Protein AF-A0A0E9MPQ6-F1 (afdb_monomer)

Organism: NCBI:txid1219043

Sequence (67 aa):
MNSREEAPTEVHALSMDVAAAEMLRYGITRVPADIFHYREYRYARLADALAQAKRDAKGAGAPAEPK

Solvent-accessible surface area (backbone atoms only — not comparable to full-atom values): 4518 Å² total; per-residue (Å²): 134,91,81,85,82,80,81,87,82,72,78,65,61,76,54,47,59,58,51,51,54,50,26,61,74,71,69,54,78,90,73,94,74,71,72,39,73,51,92,95,45,79,25,80,41,68,68,58,39,50,50,49,53,51,48,51,59,61,58,75,68,5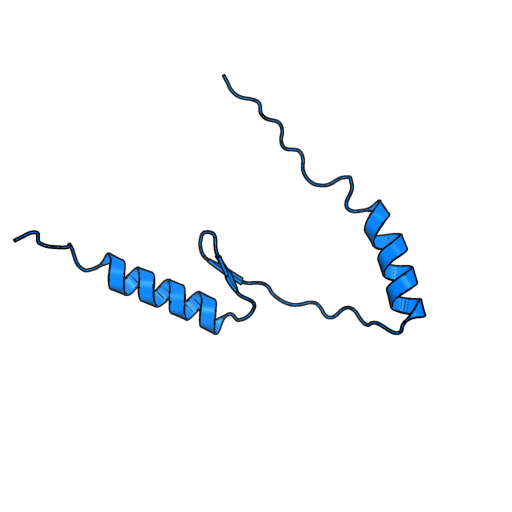7,82,82,77,84,129

Secondary structure (DSSP, 8-state):
---------STTTHHHHHHHHHHHHTTPPPPP---EEETTEEESSHHHHHHHHHHHHHHTTS-----

Radius of gyration: 20.55 Å; Cα contacts (8 Å, |Δi|>4): 26; chains: 1; bounding box: 38×35×60 Å

Foldseek 3Di:
DDDPPPPPDDVPPVVVVVVVVVCVVVVNDDDDQDWDDDPPDIDSDPVVSVVVVVVCVVVVPDPPDDD

pLDDT: mean 73.88, std 16.3, range [39.47, 92.69]

Mean predicted aligned error: 13.73 Å

Nearest PDB structures (foldseek):
  4m9e-assembly1_A  TM=3.259E-01  e=9.864E+00  Mus musculus

Structure (mmCIF, N/CA/C/O backbone):
data_AF-A0A0E9MPQ6-F1
#
_entry.id   AF-A0A0E9MPQ6-F1
#
loop_
_atom_site.group_PDB
_atom_site.id
_atom_site.type_symbol
_atom_site.label_atom_id
_atom_site.label_alt_id
_atom_site.label_comp_id
_atom_site.label_asym_id
_atom_site.label_entity_id
_atom_site.label_seq_id
_atom_site.pdbx_PDB_ins_code
_atom_site.Cartn_x
_atom_site.Cartn_y
_atom_site.Cartn_z
_atom_site.occupancy
_atom_site.B_iso_or_equiv
_atom_site.auth_seq_id
_atom_site.auth_comp_id
_atom_site.auth_asym_id
_atom_site.auth_atom_id
_atom_site.pdbx_PDB_model_num
ATOM 1 N N . MET A 1 1 ? -21.370 31.235 -0.087 1.00 39.47 1 MET A N 1
ATOM 2 C CA . MET A 1 1 ? -21.885 30.019 -0.746 1.00 39.47 1 MET A CA 1
ATOM 3 C C . MET A 1 1 ? -20.758 29.402 -1.562 1.00 39.47 1 MET A C 1
ATOM 5 O O . MET A 1 1 ? -19.997 30.151 -2.157 1.00 39.47 1 MET A O 1
ATOM 9 N N . ASN A 1 2 ? -20.618 28.079 -1.474 1.00 50.72 2 ASN A N 1
ATOM 10 C CA . ASN A 1 2 ? -19.553 27.237 -2.034 1.00 50.72 2 ASN A CA 1
ATOM 11 C C . ASN A 1 2 ? -19.214 27.503 -3.508 1.00 50.72 2 ASN A C 1
ATOM 13 O O . ASN A 1 2 ? -20.125 27.767 -4.282 1.00 50.72 2 ASN A O 1
ATOM 17 N N . SER A 1 3 ? -17.929 27.340 -3.854 1.00 49.44 3 SER A N 1
ATOM 18 C CA . SER A 1 3 ? -17.439 26.510 -4.976 1.00 49.44 3 SER A CA 1
ATOM 19 C C . SER A 1 3 ? -15.925 26.688 -5.125 1.00 49.44 3 SER A C 1
ATOM 21 O O . SER A 1 3 ? -15.443 27.460 -5.947 1.00 49.44 3 SER A O 1
ATOM 23 N N . ARG A 1 4 ? -15.149 25.990 -4.288 1.00 57.56 4 ARG A N 1
ATOM 24 C CA . ARG A 1 4 ? -13.742 25.714 -4.590 1.00 57.56 4 ARG A CA 1
ATOM 25 C C . ARG A 1 4 ? -13.744 24.414 -5.385 1.00 57.56 4 ARG A C 1
ATOM 27 O O . ARG A 1 4 ? -13.709 23.337 -4.803 1.00 57.56 4 ARG A O 1
ATOM 34 N N . GLU A 1 5 ? -13.922 24.536 -6.697 1.00 55.84 5 GLU A N 1
ATOM 35 C CA . GLU A 1 5 ? -13.716 23.444 -7.650 1.00 55.84 5 GLU A CA 1
ATOM 36 C C . GLU A 1 5 ? -12.236 23.046 -7.608 1.00 55.84 5 GLU A C 1
ATOM 38 O O . GLU A 1 5 ? -11.402 23.548 -8.355 1.00 55.84 5 GLU A O 1
ATOM 43 N N . GLU A 1 6 ? -11.883 22.168 -6.672 1.00 53.22 6 GLU A N 1
ATOM 44 C CA . GLU A 1 6 ? -10.674 21.364 -6.782 1.00 53.22 6 GLU A CA 1
ATOM 45 C C . GLU A 1 6 ? -11.015 20.221 -7.733 1.00 53.22 6 GLU A C 1
ATOM 47 O O . GLU A 1 6 ? -11.594 19.220 -7.326 1.00 53.22 6 GLU A O 1
ATOM 52 N N . ALA A 1 7 ? -10.720 20.408 -9.018 1.00 53.75 7 ALA A N 1
ATOM 53 C CA . ALA A 1 7 ? -10.686 19.339 -10.005 1.00 53.75 7 ALA A CA 1
ATOM 54 C C . ALA A 1 7 ? -9.263 18.760 -10.017 1.00 53.75 7 ALA A C 1
ATOM 56 O O . ALA A 1 7 ? -8.358 19.417 -10.537 1.00 53.75 7 ALA A O 1
ATOM 57 N N . PRO A 1 8 ? -8.992 17.569 -9.453 1.00 61.62 8 PRO A N 1
ATOM 58 C CA . PRO A 1 8 ? -7.645 17.040 -9.434 1.00 61.62 8 PRO A CA 1
ATOM 59 C C . PRO A 1 8 ? -7.626 15.742 -10.230 1.00 61.62 8 PRO A C 1
ATOM 61 O O . PRO A 1 8 ? -7.774 14.700 -9.610 1.00 61.62 8 PRO A O 1
ATOM 64 N N . THR A 1 9 ? -7.504 15.765 -11.566 1.00 54.44 9 THR A N 1
ATOM 65 C CA . THR A 1 9 ? -7.003 14.617 -12.378 1.00 54.44 9 THR A CA 1
ATOM 66 C C . THR A 1 9 ? -7.098 14.852 -13.894 1.00 54.44 9 THR A C 1
ATOM 68 O O . THR A 1 9 ? -7.734 14.090 -14.604 1.00 54.44 9 THR A O 1
ATOM 71 N N . GLU A 1 10 ? -6.418 15.857 -14.449 1.00 46.72 10 GLU A N 1
ATOM 72 C CA . GLU A 1 10 ? -6.192 15.865 -15.917 1.00 46.72 10 GLU A CA 1
ATOM 73 C C . GLU A 1 10 ? -4.706 15.947 -16.296 1.00 46.72 10 GLU A C 1
ATOM 75 O O . GLU A 1 10 ? -4.271 15.378 -17.292 1.00 46.72 10 GLU A O 1
ATOM 80 N N . VAL A 1 11 ? -3.861 16.486 -15.413 1.00 50.56 11 VAL A N 1
ATOM 81 C CA . VAL A 1 11 ? -2.401 16.558 -15.627 1.00 50.56 11 VAL A CA 1
ATOM 82 C C . VAL A 1 11 ? -1.649 15.234 -15.398 1.00 50.56 11 VAL A C 1
ATOM 84 O O . VAL A 1 11 ? -0.457 15.143 -15.688 1.00 50.56 11 VAL A O 1
ATOM 87 N N . HIS A 1 12 ? -2.318 14.202 -14.874 1.00 52.72 12 HIS A N 1
ATOM 88 C CA . HIS A 1 12 ? -1.689 12.920 -14.514 1.00 52.72 12 HIS A CA 1
ATOM 89 C C . HIS A 1 12 ? -1.636 11.896 -15.661 1.00 52.72 12 HIS A C 1
ATOM 91 O O . HIS A 1 12 ? -0.924 10.902 -15.550 1.00 52.72 12 HIS A O 1
ATOM 97 N N . ALA A 1 13 ? -2.392 12.109 -16.743 1.00 48.88 13 ALA A N 1
ATOM 98 C CA . ALA A 1 13 ? -2.485 11.146 -17.841 1.00 48.88 13 ALA A CA 1
ATOM 99 C C . ALA A 1 13 ? -1.306 11.271 -18.823 1.00 48.88 13 ALA A C 1
ATOM 101 O O . ALA A 1 13 ? -0.652 10.278 -19.106 1.00 48.88 13 ALA A O 1
ATOM 102 N N . LEU A 1 14 ? -0.956 12.492 -19.249 1.00 51.59 14 LEU A N 1
ATOM 103 C CA . LEU A 1 14 ? 0.156 12.749 -20.187 1.00 51.59 14 LEU A CA 1
ATOM 104 C C . LEU A 1 14 ? 1.550 12.505 -19.575 1.00 51.59 14 LEU A C 1
ATOM 106 O O . LEU A 1 14 ? 2.534 12.315 -20.284 1.00 51.59 14 LEU A O 1
ATOM 110 N N . SER A 1 15 ? 1.646 12.526 -18.244 1.00 54.56 15 SER A N 1
ATOM 111 C CA . SER A 1 15 ? 2.882 12.280 -17.491 1.00 54.56 15 SER A CA 1
ATOM 112 C C . SER A 1 15 ? 3.152 10.788 -17.247 1.00 54.56 15 SER A C 1
ATOM 114 O O . SER A 1 15 ? 4.295 10.415 -16.979 1.00 54.56 15 SER A O 1
ATOM 116 N N . MET A 1 16 ? 2.144 9.919 -17.399 1.00 58.25 16 MET A N 1
ATOM 117 C CA . MET A 1 16 ? 2.325 8.463 -17.325 1.00 58.25 16 MET A CA 1
ATOM 118 C C . MET A 1 16 ? 3.101 7.914 -18.532 1.00 58.25 16 MET A C 1
ATOM 120 O O . MET A 1 16 ? 3.895 6.990 -18.357 1.00 58.25 16 MET A O 1
ATOM 124 N N . ASP A 1 17 ? 2.934 8.499 -19.723 1.00 64.56 17 ASP A N 1
ATOM 125 C CA . ASP A 1 17 ? 3.575 8.022 -20.957 1.00 64.56 17 ASP A CA 1
ATOM 126 C C . ASP A 1 17 ? 5.098 8.237 -20.963 1.00 64.56 17 ASP A C 1
ATOM 128 O O . ASP A 1 17 ? 5.859 7.348 -21.353 1.00 64.56 17 ASP A O 1
ATOM 132 N N . VAL A 1 18 ? 5.567 9.388 -20.463 1.00 74.12 18 VAL A N 1
ATOM 133 C CA . VAL A 1 18 ? 7.008 9.672 -20.329 1.00 74.12 18 VAL A CA 1
ATOM 134 C C . VAL A 1 18 ? 7.633 8.761 -19.272 1.00 74.12 18 VAL A C 1
ATOM 136 O O . VAL A 1 18 ? 8.656 8.127 -19.528 1.00 74.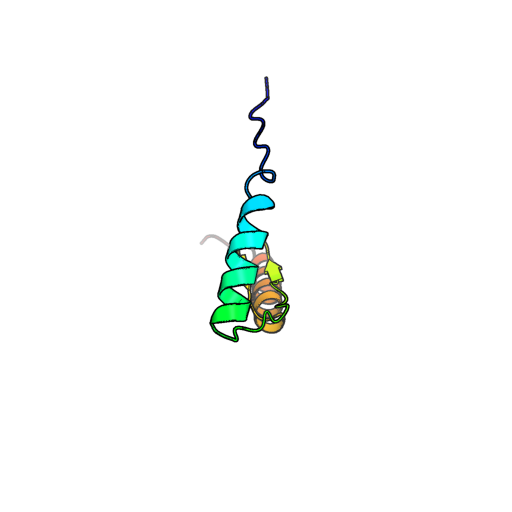12 18 VAL A O 1
ATOM 139 N N . ALA A 1 19 ? 6.974 8.620 -18.119 1.00 78.06 19 ALA A N 1
ATOM 140 C CA . ALA A 1 19 ? 7.448 7.759 -17.043 1.00 78.06 19 ALA A CA 1
ATOM 141 C C . ALA A 1 19 ? 7.541 6.287 -17.483 1.00 78.06 19 ALA A C 1
ATOM 143 O O . ALA A 1 19 ? 8.516 5.612 -17.162 1.00 78.06 19 ALA A O 1
ATOM 144 N N . ALA A 1 20 ? 6.578 5.785 -18.264 1.00 78.44 20 ALA A N 1
ATOM 145 C CA . ALA A 1 20 ? 6.604 4.418 -18.784 1.00 78.44 20 ALA A CA 1
ATOM 146 C C . ALA A 1 20 ? 7.783 4.169 -19.745 1.00 78.44 20 ALA A C 1
ATOM 148 O O . ALA A 1 20 ? 8.433 3.122 -19.666 1.00 78.44 20 ALA A O 1
ATOM 149 N N . ALA A 1 21 ? 8.099 5.131 -20.619 1.00 83.62 21 ALA A N 1
ATOM 150 C CA . ALA A 1 21 ? 9.241 5.040 -21.529 1.00 83.62 21 ALA A CA 1
ATOM 151 C C . ALA A 1 21 ? 10.584 5.022 -20.775 1.00 83.62 21 ALA A C 1
ATOM 153 O O . ALA A 1 21 ? 11.486 4.251 -21.116 1.00 83.62 21 ALA A O 1
ATOM 154 N N . GLU A 1 22 ? 10.712 5.824 -19.716 1.00 85.50 22 GLU A N 1
ATOM 155 C CA . GLU A 1 22 ? 11.889 5.814 -18.845 1.00 85.50 22 GLU A CA 1
ATOM 156 C C . GLU A 1 22 ? 12.002 4.508 -18.054 1.00 85.50 22 GLU A C 1
ATOM 158 O O . GLU A 1 22 ? 13.082 3.919 -17.985 1.00 85.50 22 GLU A O 1
ATOM 163 N N . MET A 1 23 ? 10.888 3.998 -17.525 1.00 85.31 23 MET A N 1
ATOM 164 C CA . MET A 1 23 ? 10.857 2.711 -16.837 1.00 85.31 23 MET A CA 1
ATOM 165 C C . MET A 1 23 ? 11.355 1.574 -17.734 1.00 85.31 23 MET A C 1
ATOM 167 O O . MET A 1 23 ? 12.200 0.793 -17.305 1.00 85.31 23 MET A O 1
ATOM 17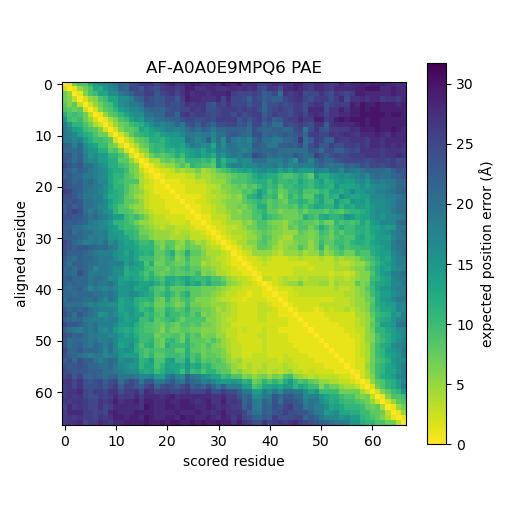1 N N . LEU A 1 24 ? 10.921 1.522 -18.998 1.00 86.62 24 LEU A N 1
ATOM 172 C CA . LEU A 1 24 ? 11.408 0.532 -19.961 1.00 86.62 24 LEU A CA 1
ATOM 173 C C . LEU A 1 24 ? 12.906 0.704 -20.256 1.00 86.62 24 LEU A C 1
ATOM 175 O O . LEU A 1 24 ? 13.643 -0.281 -20.283 1.00 86.62 24 LEU A O 1
ATOM 179 N N . ARG A 1 25 ? 13.372 1.948 -20.430 1.00 90.81 25 ARG A N 1
ATOM 180 C CA . ARG A 1 25 ? 14.782 2.264 -20.710 1.00 90.81 25 ARG A CA 1
ATOM 181 C C . ARG A 1 25 ? 15.723 1.807 -19.595 1.00 90.81 25 ARG A C 1
A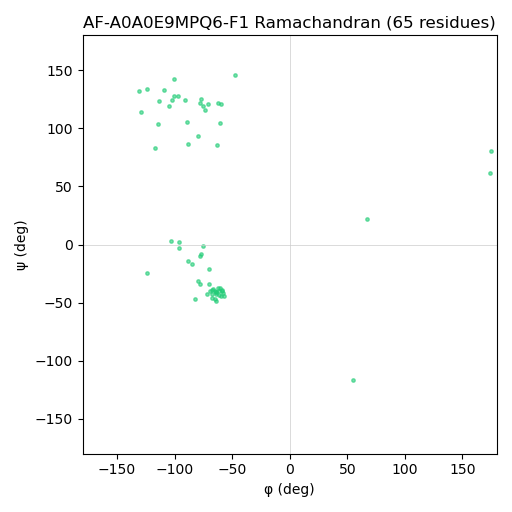TOM 183 O O . ARG A 1 25 ? 16.830 1.358 -19.881 1.00 90.81 25 ARG A O 1
ATOM 190 N N . TYR A 1 26 ? 15.290 1.928 -18.344 1.00 90.81 26 TYR A N 1
ATOM 191 C CA . TYR A 1 26 ? 16.070 1.543 -17.167 1.00 90.81 26 TYR A CA 1
ATOM 192 C C . TYR A 1 26 ? 15.740 0.133 -16.647 1.00 90.81 26 TYR A C 1
ATOM 194 O O . TYR A 1 26 ? 16.296 -0.283 -15.634 1.00 90.81 26 TYR A O 1
ATOM 202 N N . GLY A 1 27 ? 14.847 -0.613 -17.312 1.00 89.25 27 GLY A N 1
ATOM 203 C CA . GLY A 1 27 ? 14.423 -1.949 -16.875 1.00 89.25 27 GLY A CA 1
ATOM 204 C C . GLY A 1 27 ? 13.610 -1.955 -15.571 1.00 89.25 27 GLY A C 1
ATOM 205 O O . GLY A 1 27 ? 13.550 -2.968 -14.875 1.00 89.25 27 GLY A O 1
ATOM 206 N N . ILE A 1 28 ? 12.993 -0.830 -15.212 1.00 88.00 28 ILE A N 1
ATOM 207 C CA . ILE A 1 28 ? 12.179 -0.677 -14.006 1.00 88.00 28 ILE A CA 1
ATOM 208 C C . ILE A 1 28 ? 10.812 -1.315 -14.254 1.00 88.00 28 ILE A C 1
ATOM 210 O O . ILE A 1 28 ? 10.065 -0.913 -15.144 1.00 88.00 28 ILE A O 1
ATOM 214 N N . THR A 1 29 ? 10.450 -2.287 -13.420 1.00 87.31 29 THR A N 1
ATOM 215 C CA . THR A 1 29 ? 9.129 -2.925 -13.464 1.00 87.31 29 THR A CA 1
ATOM 216 C C . THR A 1 29 ? 8.206 -2.285 -12.433 1.00 87.31 29 THR A C 1
ATOM 218 O O . THR A 1 29 ? 8.549 -2.198 -11.254 1.00 87.31 29 THR A O 1
ATOM 221 N N . ARG A 1 30 ? 7.014 -1.847 -12.859 1.00 79.88 30 ARG A N 1
ATOM 222 C CA . ARG A 1 30 ? 5.983 -1.365 -11.932 1.00 79.88 30 ARG A CA 1
ATOM 223 C C . ARG A 1 30 ? 5.339 -2.559 -11.242 1.00 79.88 30 ARG A C 1
ATOM 225 O O . ARG A 1 30 ? 4.707 -3.376 -11.904 1.00 79.88 30 ARG A O 1
ATOM 232 N N . VAL A 1 31 ? 5.437 -2.620 -9.920 1.00 83.94 31 VAL A N 1
ATOM 233 C CA . VAL A 1 31 ? 4.674 -3.579 -9.116 1.00 83.94 31 VAL A CA 1
ATOM 234 C C . VAL A 1 31 ? 3.494 -2.835 -8.485 1.00 83.94 31 VAL A C 1
ATOM 236 O O . VAL A 1 31 ? 3.721 -1.805 -7.843 1.00 83.94 31 VAL A O 1
ATOM 239 N N . PRO A 1 32 ? 2.239 -3.283 -8.683 1.00 77.00 32 PRO A N 1
ATOM 240 C CA . PRO A 1 32 ? 1.106 -2.716 -7.965 1.00 77.00 32 PRO A CA 1
ATOM 241 C C . PRO A 1 32 ? 1.300 -2.955 -6.463 1.00 77.00 32 PRO A C 1
ATOM 243 O O . PRO A 1 32 ? 1.471 -4.090 -6.027 1.00 77.00 32 PRO A O 1
ATOM 246 N N . ALA A 1 33 ? 1.323 -1.871 -5.690 1.00 82.31 33 ALA A N 1
ATOM 247 C CA . ALA A 1 33 ? 1.423 -1.911 -4.238 1.00 82.31 33 ALA A CA 1
ATOM 248 C C . ALA A 1 33 ? 0.118 -1.388 -3.635 1.00 82.31 33 ALA A C 1
ATOM 250 O O . ALA A 1 33 ? -0.291 -0.260 -3.921 1.00 82.31 33 ALA A O 1
ATOM 251 N N . ASP A 1 34 ? -0.519 -2.204 -2.800 1.00 84.62 34 ASP A N 1
ATOM 252 C CA . ASP A 1 34 ? -1.702 -1.80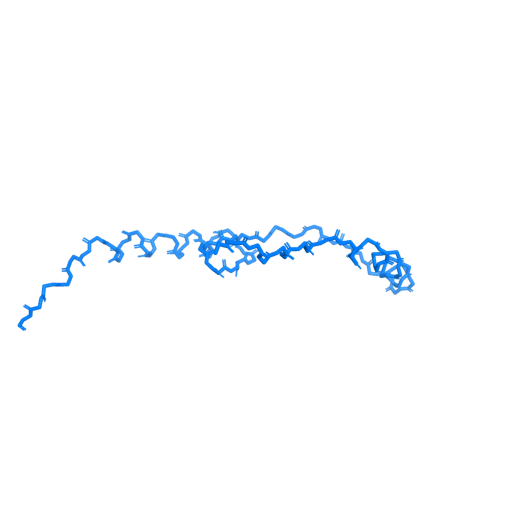1 -2.050 1.00 84.62 34 ASP A CA 1
ATOM 253 C C . ASP A 1 34 ? -1.312 -0.811 -0.946 1.00 84.62 34 ASP A C 1
ATOM 255 O O . ASP A 1 34 ? -0.510 -1.116 -0.060 1.00 84.62 34 ASP A O 1
ATOM 259 N N . ILE A 1 35 ? -1.891 0.391 -0.994 1.00 87.94 35 ILE A N 1
ATOM 260 C CA . ILE A 1 35 ? -1.745 1.405 0.053 1.00 87.94 35 ILE A CA 1
ATOM 261 C C . ILE A 1 35 ? -3.042 1.454 0.857 1.00 87.94 35 ILE A C 1
ATOM 263 O O . ILE A 1 35 ? -4.109 1.768 0.333 1.00 87.94 35 ILE A O 1
ATOM 267 N N . PHE A 1 36 ? -2.944 1.173 2.153 1.00 87.56 36 PHE A N 1
ATOM 268 C CA . PHE A 1 36 ? -4.065 1.166 3.085 1.00 87.56 36 PHE A CA 1
ATOM 269 C C . PHE A 1 36 ? -4.219 2.547 3.719 1.00 87.56 36 PHE A C 1
ATOM 271 O O . PHE A 1 36 ? -3.285 3.068 4.326 1.00 87.56 36 PHE A O 1
ATOM 278 N N . HIS A 1 37 ? -5.401 3.145 3.604 1.00 89.44 37 HIS A N 1
ATOM 279 C CA . HIS A 1 37 ? -5.709 4.430 4.229 1.00 89.44 37 HIS A CA 1
ATOM 280 C C . HIS A 1 37 ? -6.509 4.201 5.514 1.00 89.44 37 HIS A C 1
ATOM 282 O O . HIS A 1 37 ? -7.533 3.520 5.492 1.00 89.44 37 HIS A O 1
ATOM 288 N N . TYR A 1 38 ? -6.070 4.781 6.629 1.00 87.12 38 TYR A N 1
ATOM 289 C CA . TYR A 1 38 ? -6.848 4.840 7.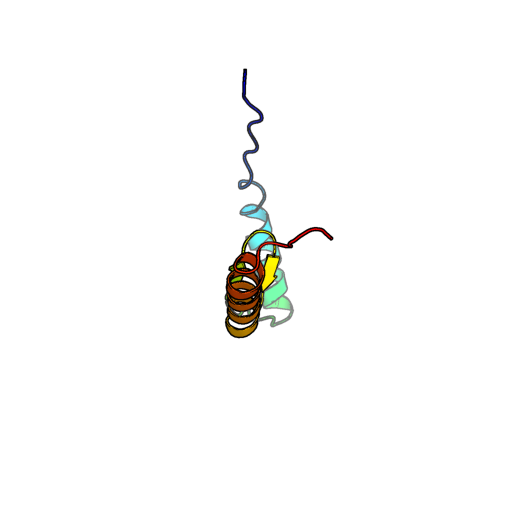865 1.00 87.12 38 TYR A CA 1
ATOM 290 C C . TYR A 1 38 ? -6.882 6.286 8.366 1.00 87.12 38 TYR A C 1
ATOM 292 O O . TYR A 1 38 ? -5.853 6.850 8.736 1.00 87.12 38 TYR A O 1
ATOM 300 N N . ARG A 1 39 ? -8.079 6.891 8.354 1.00 84.50 39 ARG A N 1
ATOM 301 C CA . ARG A 1 39 ? -8.299 8.333 8.573 1.00 84.50 39 ARG A CA 1
ATOM 302 C C . ARG A 1 39 ? -7.462 9.172 7.603 1.00 84.50 39 ARG A C 1
ATOM 304 O O . ARG A 1 39 ? -7.662 9.060 6.400 1.00 84.50 39 ARG A O 1
ATOM 311 N N . GLU A 1 40 ? -6.528 9.965 8.113 1.00 86.88 40 GLU A N 1
ATOM 312 C CA . GLU A 1 40 ? -5.618 10.821 7.343 1.00 86.88 40 GLU A CA 1
ATOM 313 C C . GLU A 1 40 ? -4.255 10.150 7.094 1.00 86.88 40 GLU A C 1
ATOM 315 O O . GLU A 1 40 ? -3.403 10.702 6.400 1.00 86.88 40 GLU A O 1
ATOM 320 N N . TYR A 1 41 ? -4.042 8.945 7.634 1.00 84.56 41 TYR A N 1
ATOM 321 C CA . TYR A 1 41 ? -2.768 8.236 7.568 1.00 84.56 41 TYR A CA 1
ATOM 322 C C . TYR A 1 41 ? -2.763 7.155 6.485 1.00 84.56 41 TYR A C 1
ATOM 324 O O . TYR A 1 41 ? -3.741 6.433 6.276 1.00 84.56 41 TYR A O 1
ATOM 332 N N . ARG A 1 42 ? -1.609 7.016 5.826 1.00 87.75 42 ARG A N 1
ATOM 333 C CA . ARG A 1 42 ? -1.335 6.013 4.792 1.00 87.75 42 ARG A CA 1
ATOM 334 C C . ARG A 1 42 ? -0.371 4.966 5.318 1.00 87.75 42 ARG A C 1
ATOM 336 O O . ARG A 1 42 ? 0.677 5.301 5.863 1.00 87.75 42 ARG A O 1
ATOM 343 N N . TYR A 1 43 ? -0.705 3.706 5.089 1.00 88.69 43 TYR A N 1
ATOM 344 C CA . TYR A 1 43 ? 0.074 2.550 5.497 1.00 88.69 43 TYR A CA 1
ATOM 345 C C . TYR A 1 43 ? 0.389 1.690 4.279 1.00 88.69 43 TYR A C 1
ATOM 347 O O . TYR A 1 43 ? -0.489 1.371 3.484 1.00 88.69 43 TYR A O 1
ATOM 355 N N . ALA A 1 44 ? 1.642 1.262 4.160 1.00 88.69 44 ALA A N 1
ATOM 356 C CA . ALA A 1 44 ? 2.053 0.292 3.143 1.00 88.69 44 ALA A CA 1
ATOM 357 C C . ALA A 1 44 ? 1.676 -1.154 3.520 1.00 88.69 44 ALA A C 1
ATOM 359 O O . ALA A 1 44 ? 1.832 -2.072 2.721 1.00 88.69 44 ALA A O 1
ATOM 360 N N . ARG A 1 45 ? 1.229 -1.382 4.763 1.00 89.62 45 ARG A N 1
ATOM 361 C CA . ARG A 1 45 ? 0.904 -2.706 5.299 1.00 89.62 45 ARG A CA 1
ATOM 362 C C . ARG A 1 45 ? -0.459 -2.688 5.969 1.00 89.62 45 ARG A C 1
ATOM 364 O O . ARG A 1 45 ? -0.719 -1.855 6.838 1.00 89.62 45 ARG A O 1
ATOM 371 N N . LEU A 1 46 ? -1.287 -3.678 5.640 1.00 87.31 46 LEU A N 1
ATOM 372 C CA . LEU A 1 46 ? -2.600 -3.864 6.259 1.00 87.31 46 LEU A CA 1
ATOM 373 C C . LEU A 1 46 ? -2.494 -4.039 7.780 1.00 87.31 46 LEU A C 1
ATOM 375 O O . LEU A 1 46 ? -3.309 -3.501 8.522 1.00 87.31 46 LEU A O 1
ATOM 379 N N . ALA A 1 47 ? -1.474 -4.762 8.252 1.00 90.88 47 ALA A N 1
ATOM 380 C CA . ALA A 1 47 ? -1.255 -5.000 9.678 1.00 90.88 47 ALA A CA 1
ATOM 381 C C . ALA A 1 47 ? -1.087 -3.694 10.471 1.00 90.88 47 ALA A C 1
ATOM 383 O O . ALA A 1 47 ? -1.657 -3.567 11.553 1.00 90.88 47 ALA A O 1
ATOM 384 N N . ASP A 1 48 ? -0.375 -2.714 9.910 1.00 88.94 48 ASP A N 1
ATOM 385 C CA . ASP A 1 48 ? -0.130 -1.426 10.563 1.00 88.94 48 ASP A CA 1
ATOM 386 C C . ASP A 1 48 ? -1.407 -0.576 10.596 1.00 88.94 48 ASP A C 1
ATOM 388 O O . ASP A 1 48 ? -1.759 -0.027 11.644 1.00 88.94 48 ASP A O 1
ATOM 392 N N . ALA A 1 49 ? -2.158 -0.550 9.488 1.00 90.56 49 ALA A N 1
ATOM 393 C CA . ALA A 1 49 ? -3.463 0.110 9.428 1.00 90.56 49 ALA A CA 1
ATOM 394 C C . ALA A 1 49 ? -4.450 -0.494 10.444 1.00 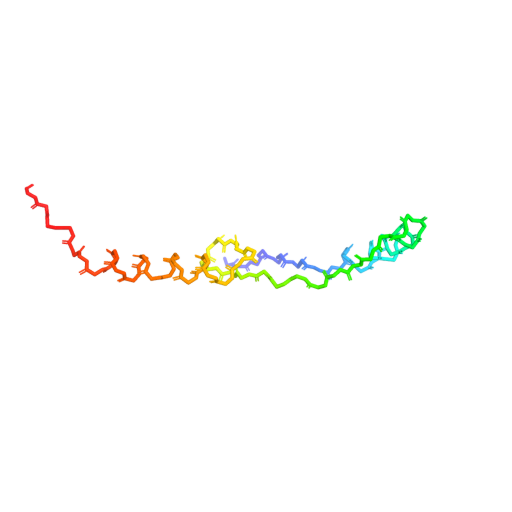90.56 49 ALA A C 1
ATOM 396 O O . ALA A 1 49 ? -5.120 0.229 11.182 1.00 90.56 49 ALA A O 1
ATOM 397 N N . LEU A 1 50 ? -4.498 -1.828 10.543 1.00 92.69 50 LEU A N 1
ATOM 398 C CA . LEU A 1 50 ? -5.335 -2.536 11.513 1.00 92.69 50 LEU A CA 1
ATOM 399 C C . LEU A 1 50 ? -4.876 -2.305 12.955 1.00 92.69 50 LEU A C 1
ATOM 401 O O . LEU A 1 50 ? -5.714 -2.176 13.845 1.00 92.69 50 LEU A O 1
ATOM 405 N N . ALA A 1 51 ? -3.569 -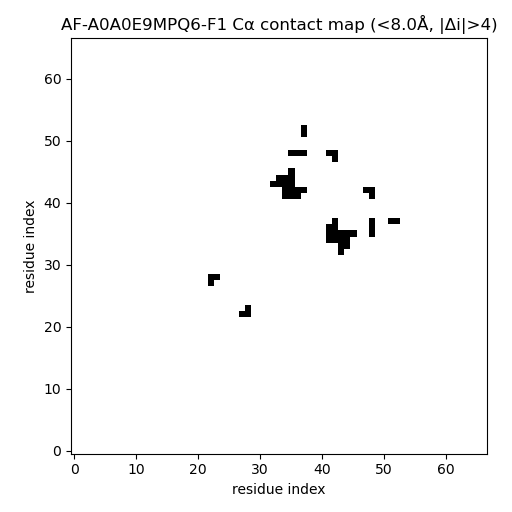2.256 13.212 1.00 92.19 51 ALA A N 1
ATOM 406 C CA . ALA A 1 51 ? -3.035 -1.968 14.538 1.00 92.19 51 ALA A CA 1
ATOM 407 C C . ALA A 1 51 ? -3.415 -0.554 14.991 1.00 92.19 51 ALA A C 1
ATOM 409 O O . ALA A 1 51 ? -3.805 -0.371 16.147 1.00 92.19 51 ALA A O 1
ATOM 410 N N . GLN A 1 52 ? -3.360 0.433 14.091 1.00 85.94 52 GLN A N 1
ATOM 411 C CA . GLN A 1 52 ? -3.834 1.781 14.391 1.00 85.94 52 GLN A CA 1
ATOM 412 C C . GLN A 1 52 ? -5.339 1.795 14.658 1.00 85.94 52 GLN A C 1
ATOM 414 O O . GLN A 1 52 ? -5.758 2.283 15.703 1.00 85.94 52 GLN A O 1
ATOM 419 N N . ALA A 1 53 ? -6.137 1.170 13.791 1.00 89.88 53 ALA A N 1
ATOM 420 C CA . ALA A 1 53 ? -7.584 1.098 13.968 1.00 89.88 53 ALA A CA 1
ATOM 421 C C . ALA A 1 53 ? -7.989 0.444 15.299 1.00 89.88 53 ALA A C 1
ATOM 423 O O . ALA A 1 53 ? -8.877 0.936 15.993 1.00 89.88 53 ALA A O 1
ATOM 424 N N . LYS A 1 54 ? -7.307 -0.638 15.692 1.00 90.31 54 LYS A N 1
ATOM 425 C CA . LYS A 1 54 ? -7.528 -1.319 16.976 1.00 90.31 54 LYS A CA 1
ATOM 426 C C . LYS A 1 54 ? -7.114 -0.457 18.169 1.00 90.31 54 LYS A C 1
ATOM 428 O O . LYS A 1 54 ? -7.802 -0.476 19.188 1.00 90.31 54 LYS A O 1
ATOM 433 N N . ARG A 1 55 ? -6.005 0.286 18.064 1.00 86.88 55 ARG A N 1
ATOM 434 C CA . ARG A 1 55 ? -5.558 1.220 19.112 1.00 86.88 55 ARG A CA 1
ATOM 435 C C . ARG A 1 55 ? -6.548 2.355 19.301 1.00 86.88 55 ARG A C 1
ATOM 437 O O . ARG A 1 55 ? -6.935 2.606 20.436 1.00 86.88 55 ARG A O 1
ATOM 444 N N . ASP A 1 56 ? -7.003 2.966 18.216 1.00 85.94 56 ASP A N 1
ATOM 445 C CA . ASP A 1 56 ? -8.018 4.015 18.251 1.00 85.94 56 ASP A CA 1
ATOM 446 C C . ASP A 1 56 ? -9.331 3.482 18.843 1.00 85.94 56 ASP A C 1
ATOM 448 O O . ASP A 1 56 ? -9.901 4.120 19.721 1.00 85.94 56 ASP A O 1
ATOM 452 N N . ALA A 1 57 ? -9.772 2.278 18.457 1.00 84.69 57 ALA A N 1
ATOM 453 C CA . ALA A 1 57 ? -10.969 1.650 19.023 1.00 84.69 57 ALA A CA 1
ATOM 454 C C . ALA A 1 57 ? -10.843 1.368 20.533 1.00 84.69 57 ALA A C 1
ATOM 456 O O . ALA A 1 57 ? -11.808 1.527 21.276 1.00 84.69 57 ALA A O 1
ATOM 457 N N . LYS A 1 58 ? -9.651 0.976 21.003 1.00 81.31 58 LYS A N 1
ATOM 458 C CA . LYS A 1 58 ? -9.380 0.728 22.428 1.00 81.31 58 LYS A CA 1
ATOM 459 C C . LYS A 1 58 ? -9.185 2.021 23.229 1.00 81.31 58 LYS A C 1
ATOM 461 O O . LYS A 1 58 ? -9.536 2.059 24.403 1.00 81.31 58 LYS A O 1
ATOM 466 N N . GLY A 1 59 ? -8.610 3.057 22.618 1.00 69.69 59 GLY A N 1
ATOM 467 C CA . GLY A 1 59 ? -8.359 4.363 23.232 1.00 69.69 59 GLY A CA 1
ATOM 468 C C . GLY A 1 59 ? -9.595 5.261 23.280 1.00 69.69 59 GLY A C 1
ATOM 469 O O . GLY A 1 59 ? -9.767 6.004 24.237 1.00 69.69 59 GLY A O 1
ATOM 470 N N . ALA A 1 60 ? -10.501 5.138 22.307 1.00 61.75 60 ALA A N 1
ATOM 471 C CA . ALA A 1 60 ? -11.771 5.865 22.271 1.00 61.75 60 ALA A CA 1
ATOM 472 C C . ALA A 1 60 ? -12.828 5.320 23.257 1.00 61.75 60 ALA A C 1
ATOM 474 O O . ALA A 1 60 ? -13.927 5.862 23.328 1.00 61.75 60 ALA A O 1
ATOM 475 N N . GLY A 1 61 ? -12.510 4.255 24.005 1.00 53.47 61 GLY A N 1
ATOM 476 C CA . GLY A 1 61 ? -13.402 3.610 24.974 1.00 53.47 61 GLY A CA 1
ATOM 477 C C . GLY A 1 61 ? -13.134 3.927 26.450 1.00 53.47 61 GLY A C 1
ATOM 478 O O . GLY A 1 61 ? -13.815 3.363 27.300 1.00 53.47 61 GLY A O 1
ATOM 479 N N . ALA A 1 62 ? -12.171 4.791 26.785 1.00 50.72 62 ALA A N 1
ATOM 480 C CA . ALA A 1 62 ? -11.967 5.245 28.162 1.00 50.72 62 ALA A CA 1
ATOM 481 C C . ALA A 1 62 ? -12.274 6.749 28.244 1.00 50.72 62 ALA A C 1
ATOM 483 O O . ALA A 1 62 ? -11.456 7.543 27.771 1.00 50.72 62 ALA A O 1
ATOM 484 N N . PRO A 1 63 ? -13.431 7.174 28.793 1.00 53.72 63 PRO A N 1
ATOM 485 C CA . PRO A 1 63 ? -13.625 8.579 29.109 1.00 53.72 63 PRO A CA 1
ATOM 486 C C . PRO A 1 63 ? -12.533 8.972 30.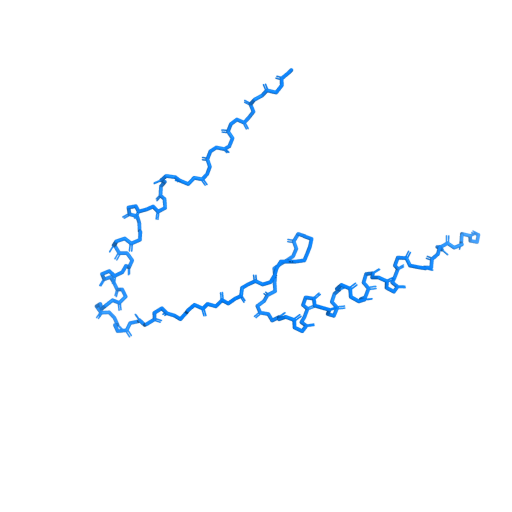103 1.00 53.72 63 PRO A C 1
ATOM 488 O O . PRO A 1 63 ? -12.380 8.359 31.158 1.00 53.72 63 PRO A O 1
ATOM 491 N N . ALA A 1 64 ? -11.728 9.958 29.720 1.00 56.22 64 ALA A N 1
ATOM 492 C CA . ALA A 1 64 ? -10.832 10.631 30.635 1.00 56.22 64 ALA A CA 1
ATOM 493 C C . ALA A 1 64 ? -11.696 11.268 31.731 1.00 56.22 64 ALA A C 1
ATOM 495 O O . ALA A 1 64 ? -12.382 12.256 31.483 1.00 56.22 64 ALA A O 1
ATOM 496 N N . GLU A 1 65 ? -11.702 10.661 32.914 1.00 51.75 65 GLU A N 1
ATOM 497 C CA . GLU A 1 65 ? -12.252 11.258 34.123 1.00 51.75 65 GLU A CA 1
ATOM 498 C C . GLU A 1 65 ? -11.271 12.349 34.586 1.00 51.75 65 GLU A C 1
ATOM 500 O O . GLU A 1 65 ? -10.106 12.038 34.865 1.00 51.75 65 GLU A O 1
ATOM 505 N N . PRO A 1 66 ? -11.668 13.634 34.595 1.00 61.78 66 PRO A N 1
ATOM 506 C CA . PRO A 1 66 ? -10.827 14.689 35.133 1.00 61.78 66 PRO A CA 1
ATOM 507 C C . PRO A 1 66 ? -10.889 14.640 36.667 1.00 61.78 66 PRO A C 1
ATOM 509 O O . PRO A 1 66 ? -11.971 14.682 37.249 1.00 61.78 66 PRO A O 1
ATOM 512 N N . LYS A 1 67 ? -9.717 14.542 37.301 1.00 51.09 67 LYS A N 1
ATOM 513 C CA . LYS A 1 67 ? -9.510 14.805 38.734 1.00 51.09 67 LYS A CA 1
ATOM 514 C C . LYS A 1 67 ? -9.677 16.292 39.037 1.00 51.09 67 LYS A C 1
ATOM 516 O O . LYS A 1 67 ? -9.123 17.099 38.255 1.00 51.09 67 LYS A O 1
#